Protein AF-A0A8C5RSP8-F1 (afdb_monomer_lite)

InterPro domains:
  IPR000195 Rab-GAP-TBC domain [PF23436] (1-81)
  IPR000195 Rab-GAP-TBC domain [PS50086] (1-31)
  IPR035969 Rab-GAP-TBC domain superfamily [SSF47923] (1-87)
  IPR050302 Rab GTPase-activating TBC domain-containing protein [PTHR47219] (1-88)

Organism: Laticauda laticaudata (NCBI:txid8630)

Foldseek 3Di:
DQCPCCLVVVNVPQADPVLSVLLVVVCVVPNPLLSVLLVVLLCVVCVVVCVPDDPVSNNCCSRPVSRVQRVDVVSSVVSSVSSVVCVVPPPVVVPPPDDDDDDDDDDDDDDDDDDDDDDDDDDDDD

Secondary structure (DSSP, 8-state):
--SHHHHHHTTTTTS-HHHHHHHHHHHHHH-THHHHHHHHHHHHHTHHHHHTS-HHHHHHIIIIIHHHHTTSHHHHHHHHHHHHHGGG-TTGGGGSPPPP---------------------PPPP-

Structure (mmCIF, N/CA/C/O backbone):
data_AF-A0A8C5RSP8-F1
#
_entry.id   AF-A0A8C5RSP8-F1
#
loop_
_atom_site.group_PDB
_atom_site.id
_atom_site.type_symbol
_atom_site.label_atom_id
_atom_site.label_alt_id
_atom_site.label_comp_id
_atom_site.label_asym_id
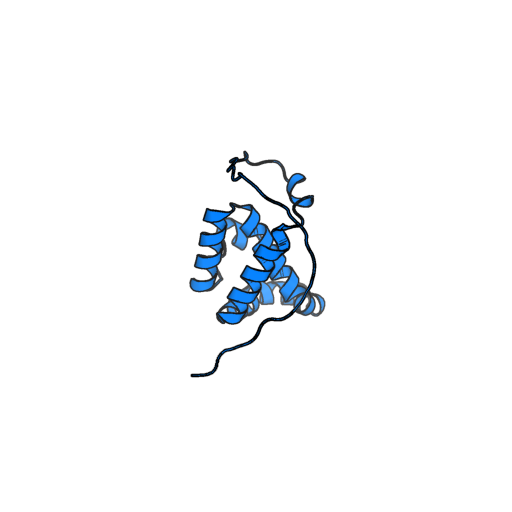_atom_site.label_entity_id
_atom_site.label_seq_id
_atom_site.pdbx_PDB_ins_code
_atom_site.Cartn_x
_atom_site.Cartn_y
_atom_site.Cartn_z
_atom_site.occupancy
_atom_site.B_iso_or_equiv
_atom_site.auth_seq_id
_atom_site.auth_comp_id
_atom_site.auth_asym_id
_atom_site.auth_atom_id
_atom_site.pdbx_PDB_model_num
ATOM 1 N N . MET A 1 1 ? -1.023 4.400 -15.644 1.00 64.94 1 MET A N 1
ATOM 2 C CA . MET A 1 1 ? -1.933 4.820 -14.552 1.00 64.94 1 MET A CA 1
ATOM 3 C C . MET A 1 1 ? -2.081 3.662 -13.567 1.00 64.94 1 MET A C 1
ATOM 5 O O . MET A 1 1 ? -2.526 2.605 -13.990 1.00 64.94 1 MET A O 1
ATOM 9 N N . TYR A 1 2 ? -1.631 3.807 -12.314 1.00 78.25 2 TYR A N 1
ATOM 10 C CA . TYR A 1 2 ? -1.543 2.702 -11.332 1.00 78.25 2 TYR A CA 1
ATOM 11 C C . TYR A 1 2 ? -2.478 2.865 -10.119 1.00 78.25 2 TYR A C 1
ATOM 13 O O . TYR A 1 2 ? -2.956 1.868 -9.586 1.00 78.25 2 TYR A O 1
ATOM 21 N N . ALA A 1 3 ? -2.771 4.103 -9.709 1.00 82.06 3 ALA A N 1
ATOM 22 C CA . ALA A 1 3 ? -3.509 4.381 -8.478 1.00 82.06 3 ALA A CA 1
ATOM 23 C C . ALA A 1 3 ? -5.037 4.266 -8.623 1.00 82.06 3 ALA A C 1
ATOM 25 O O . ALA A 1 3 ? -5.712 3.961 -7.648 1.00 82.06 3 ALA A O 1
ATOM 26 N N . SER A 1 4 ? -5.601 4.456 -9.823 1.00 87.62 4 SER A N 1
ATOM 27 C CA . SER A 1 4 ? -7.059 4.421 -10.044 1.00 87.62 4 SER A CA 1
ATOM 28 C C . SER A 1 4 ? -7.700 3.130 -9.529 1.00 87.62 4 SER A C 1
ATOM 30 O O . SER A 1 4 ? -8.727 3.166 -8.857 1.00 87.62 4 SER A O 1
ATOM 32 N N . GLN A 1 5 ? -7.053 1.986 -9.766 1.00 87.88 5 GLN A N 1
ATOM 33 C CA . GLN A 1 5 ? -7.542 0.691 -9.303 1.00 87.88 5 GLN A CA 1
ATOM 34 C C . GLN A 1 5 ? -7.561 0.588 -7.770 1.00 87.88 5 GLN A C 1
ATOM 36 O O . GLN A 1 5 ? -8.425 -0.091 -7.223 1.00 87.88 5 GLN A O 1
ATOM 41 N N . TRP A 1 6 ? -6.645 1.258 -7.068 1.00 90.38 6 TRP A N 1
ATOM 42 C CA . TRP A 1 6 ? -6.590 1.235 -5.605 1.00 90.38 6 TRP A CA 1
ATOM 43 C C . TRP A 1 6 ? -7.810 1.913 -4.993 1.00 90.38 6 TRP A C 1
ATOM 45 O O . TRP A 1 6 ? -8.446 1.330 -4.121 1.00 90.38 6 TRP A O 1
ATOM 55 N N . PHE A 1 7 ? -8.176 3.087 -5.511 1.00 88.44 7 PHE A N 1
ATOM 56 C CA . PHE A 1 7 ? -9.335 3.844 -5.039 1.00 88.44 7 PHE A CA 1
ATOM 57 C C . PHE A 1 7 ? -10.662 3.197 -5.453 1.00 88.44 7 PHE A C 1
ATOM 59 O O . PHE A 1 7 ? -11.565 3.098 -4.632 1.00 88.44 7 PHE A O 1
ATOM 66 N N . LEU A 1 8 ? -10.771 2.699 -6.692 1.00 88.69 8 LEU A N 1
ATOM 67 C CA . LEU A 1 8 ? -12.015 2.096 -7.193 1.00 88.69 8 LEU A CA 1
ATOM 68 C C . LEU A 1 8 ? -12.345 0.752 -6.541 1.00 88.69 8 LEU A C 1
ATOM 70 O O . LEU A 1 8 ? -13.512 0.404 -6.407 1.00 88.69 8 LEU A O 1
ATOM 74 N N . THR A 1 9 ? -11.323 -0.020 -6.169 1.00 90.88 9 THR A N 1
ATOM 75 C CA . THR A 1 9 ? -11.5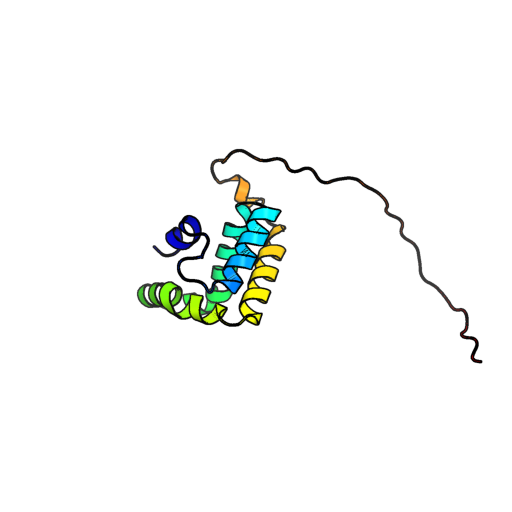11 -1.372 -5.616 1.00 90.88 9 THR A CA 1
ATOM 76 C C . THR A 1 9 ? -11.172 -1.460 -4.135 1.00 90.88 9 THR A C 1
ATOM 78 O O . THR A 1 9 ? -11.159 -2.558 -3.589 1.00 90.88 9 THR A O 1
ATOM 81 N N . LEU A 1 10 ? -10.866 -0.338 -3.475 1.00 88.25 10 LEU A N 1
ATOM 82 C CA . LEU A 1 10 ? -10.441 -0.313 -2.070 1.00 88.25 10 LEU A CA 1
ATOM 83 C C . LEU A 1 10 ? -9.300 -1.311 -1.795 1.00 88.25 10 LEU A C 1
ATOM 85 O O . LEU A 1 10 ? -9.321 -2.057 -0.823 1.00 88.25 10 LEU A O 1
ATOM 89 N N . PHE A 1 11 ? -8.325 -1.376 -2.707 1.00 89.88 11 PHE A N 1
ATOM 90 C CA . PHE A 1 11 ? -7.193 -2.319 -2.696 1.00 89.88 11 PHE A CA 1
ATOM 91 C C . PHE A 1 11 ? -7.530 -3.823 -2.848 1.00 89.88 11 PHE A C 1
ATOM 93 O O . PHE A 1 11 ? -6.609 -4.623 -3.037 1.00 89.88 11 PHE A O 1
ATOM 100 N N . THR A 1 12 ? -8.806 -4.226 -2.887 1.00 90.88 12 THR A N 1
ATOM 101 C CA . THR A 1 12 ? -9.241 -5.641 -2.969 1.00 90.88 12 THR A CA 1
ATOM 102 C C . THR A 1 12 ? -8.733 -6.388 -4.210 1.00 90.88 12 THR A C 1
ATOM 104 O O . THR A 1 12 ? -8.480 -7.587 -4.151 1.00 90.88 12 THR A O 1
ATOM 107 N N . ALA A 1 13 ? -8.543 -5.703 -5.343 1.00 88.25 13 ALA A N 1
ATOM 108 C CA . ALA A 1 13 ? -8.276 -6.368 -6.621 1.00 88.25 13 ALA A CA 1
ATOM 109 C C . ALA A 1 13 ? -6.854 -6.933 -6.780 1.00 88.25 13 ALA A C 1
ATOM 111 O O . ALA A 1 13 ? -6.600 -7.732 -7.682 1.00 88.25 13 ALA A O 1
ATOM 112 N N . LYS A 1 14 ? -5.892 -6.455 -5.983 1.00 84.94 14 LYS A N 1
ATOM 113 C CA . LYS A 1 14 ? -4.469 -6.807 -6.137 1.00 84.94 14 LYS A CA 1
ATOM 114 C C . LYS A 1 14 ? -3.829 -7.256 -4.830 1.00 84.94 14 LYS A C 1
ATOM 116 O O . LYS A 1 14 ? -2.903 -8.061 -4.883 1.00 84.94 14 LYS A O 1
ATOM 121 N N . PHE A 1 15 ? -4.289 -6.739 -3.693 1.00 89.69 15 PHE A N 1
ATOM 122 C CA . PHE A 1 15 ? -3.680 -6.991 -2.391 1.00 89.69 15 PHE A CA 1
ATOM 123 C C . PHE A 1 15 ? -4.299 -8.214 -1.697 1.00 89.69 15 PHE A C 1
ATOM 125 O O . PHE A 1 15 ? -5.446 -8.567 -1.968 1.00 89.69 15 PHE A O 1
ATOM 132 N N . PRO A 1 16 ? -3.542 -8.892 -0.816 1.00 90.56 16 PRO A N 1
ATOM 133 C CA . PRO A 1 16 ? -4.049 -10.035 -0.065 1.00 90.56 16 PRO A CA 1
ATOM 134 C C . PRO A 1 16 ? -5.187 -9.627 0.877 1.00 90.56 16 PRO A C 1
ATOM 136 O O . PRO A 1 16 ? -5.106 -8.599 1.548 1.00 90.56 16 PRO A O 1
ATOM 139 N N . LEU A 1 17 ? -6.214 -10.479 0.967 1.00 89.56 17 LEU A N 1
ATOM 140 C CA . LEU A 1 17 ? -7.453 -10.210 1.709 1.00 89.56 17 LEU A CA 1
ATOM 141 C C . LEU A 1 17 ? -7.216 -9.781 3.158 1.00 89.56 17 LEU A C 1
ATOM 143 O O . LEU A 1 17 ? -7.846 -8.840 3.617 1.00 89.56 17 LEU A O 1
ATOM 147 N N . TYR A 1 18 ? -6.260 -10.408 3.848 1.00 88.69 18 TYR A N 1
ATOM 148 C CA . TYR A 1 18 ? -5.895 -10.042 5.218 1.00 88.69 18 TYR A CA 1
ATOM 149 C C . TYR A 1 18 ? -5.540 -8.552 5.357 1.00 88.69 18 TYR A C 1
ATOM 151 O O . TYR A 1 18 ? -6.060 -7.872 6.234 1.00 88.69 18 TYR A O 1
ATOM 159 N N . MET A 1 19 ? -4.692 -8.022 4.469 1.00 90.12 19 MET A N 1
ATOM 160 C CA . MET A 1 19 ? -4.335 -6.599 4.476 1.00 90.12 19 MET A CA 1
ATOM 161 C C . MET A 1 19 ? -5.548 -5.728 4.153 1.00 90.12 19 MET A C 1
ATOM 163 O O . MET A 1 19 ? -5.720 -4.663 4.735 1.00 90.12 19 MET A O 1
ATOM 167 N N . VAL A 1 20 ? -6.374 -6.177 3.211 1.00 93.00 20 VAL A N 1
ATOM 168 C CA . VAL A 1 20 ? -7.556 -5.440 2.774 1.00 93.00 20 VAL A CA 1
ATOM 169 C C . VAL A 1 20 ? -8.577 -5.330 3.903 1.00 93.00 20 VAL A C 1
ATOM 171 O O . VAL A 1 20 ? -9.109 -4.247 4.097 1.00 93.00 20 VAL A O 1
ATOM 174 N N . PHE A 1 21 ? -8.793 -6.380 4.699 1.00 91.44 21 PHE A N 1
ATOM 175 C CA . PHE A 1 21 ? -9.685 -6.312 5.859 1.00 91.44 21 PHE A CA 1
ATOM 176 C C . PHE A 1 21 ? -9.256 -5.234 6.854 1.00 91.44 21 PHE A C 1
ATOM 178 O O . PHE A 1 21 ? -10.082 -4.399 7.198 1.00 91.44 21 PHE A O 1
ATOM 185 N N . HIS A 1 22 ? -7.962 -5.129 7.175 1.00 90.62 22 HIS A N 1
ATOM 186 C CA . HIS A 1 22 ? -7.459 -4.031 8.018 1.00 90.62 22 HIS A CA 1
ATOM 187 C C . HIS A 1 22 ? -7.733 -2.645 7.424 1.00 90.62 22 HIS A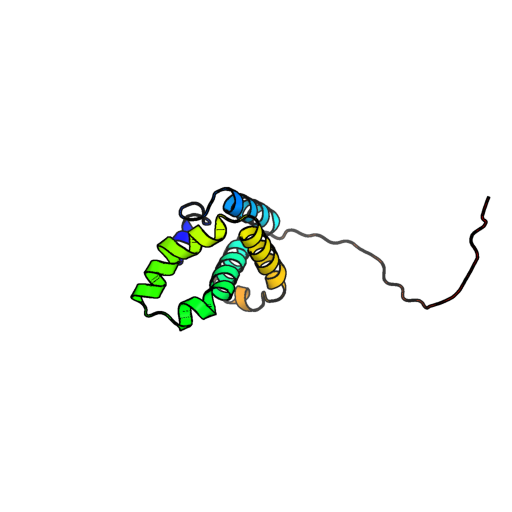 C 1
ATOM 189 O O . HIS A 1 22 ? -8.081 -1.713 8.147 1.00 90.62 22 HIS A O 1
ATOM 195 N N . ILE A 1 23 ? -7.600 -2.495 6.102 1.00 91.50 23 ILE A N 1
ATOM 196 C CA . ILE A 1 23 ? -7.910 -1.231 5.417 1.00 91.50 23 ILE A CA 1
ATOM 197 C C . ILE A 1 23 ? -9.403 -0.917 5.523 1.00 91.50 23 ILE A C 1
ATOM 199 O O . ILE A 1 23 ? -9.756 0.236 5.758 1.00 91.50 23 ILE A O 1
ATOM 203 N N . ILE A 1 24 ? -10.273 -1.916 5.352 1.00 92.31 24 ILE A N 1
ATOM 204 C CA . ILE A 1 24 ? -11.725 -1.744 5.458 1.00 92.31 24 ILE A CA 1
ATOM 205 C C . ILE A 1 24 ? -12.137 -1.435 6.902 1.00 92.31 24 ILE A C 1
ATOM 207 O O . ILE A 1 24 ? -12.941 -0.531 7.107 1.00 92.31 24 ILE A O 1
ATOM 211 N N . ASP A 1 25 ? -11.552 -2.090 7.901 1.00 90.88 25 ASP A N 1
ATOM 212 C CA . ASP A 1 25 ? -11.827 -1.807 9.314 1.00 90.88 25 ASP A CA 1
ATOM 213 C C . ASP A 1 25 ? -11.468 -0.356 9.670 1.00 90.88 25 ASP A C 1
ATOM 215 O O . ASP A 1 25 ? -12.261 0.363 10.284 1.00 90.88 25 ASP A O 1
ATOM 219 N N . LEU A 1 26 ? -10.307 0.123 9.207 1.00 88.12 26 LEU A N 1
ATOM 220 C CA . LEU A 1 26 ? -9.893 1.518 9.379 1.00 88.12 26 LEU A CA 1
ATOM 221 C C . LEU A 1 26 ? -10.770 2.486 8.572 1.00 88.12 26 LEU A C 1
ATOM 223 O O . LEU A 1 26 ? -11.122 3.552 9.074 1.00 88.12 26 LEU A O 1
ATOM 227 N N . LEU A 1 27 ? -11.159 2.119 7.349 1.00 90.00 27 LEU A N 1
ATOM 228 C CA . LEU A 1 27 ? -12.084 2.890 6.513 1.00 90.00 27 LEU A CA 1
ATOM 229 C C . LEU A 1 27 ? -13.444 3.067 7.200 1.00 90.00 27 LEU A C 1
ATOM 231 O O . LEU A 1 27 ? -14.011 4.155 7.139 1.00 90.00 27 LEU A O 1
ATOM 235 N N . LEU A 1 28 ? -13.963 2.029 7.857 1.00 89.31 28 LEU A N 1
ATOM 236 C CA . LEU A 1 28 ? -15.221 2.089 8.604 1.00 89.31 28 LEU A CA 1
ATOM 237 C C . LEU A 1 28 ? -15.088 2.923 9.888 1.00 89.31 28 LEU A C 1
ATOM 239 O O . LEU A 1 28 ? -16.038 3.607 10.263 1.00 89.31 28 LEU A O 1
ATOM 243 N N . CYS A 1 29 ? -13.920 2.907 10.536 1.00 87.31 29 CYS A N 1
ATOM 244 C CA . CYS A 1 29 ? -13.660 3.696 11.743 1.00 87.31 29 CYS A CA 1
ATOM 245 C C . CYS A 1 29 ? -13.421 5.192 11.466 1.00 87.31 29 CYS A C 1
ATOM 247 O O . CYS A 1 29 ? -13.928 6.043 12.196 1.00 87.31 29 CYS A O 1
ATOM 249 N N . GLU A 1 30 ? -12.615 5.528 10.456 1.00 86.19 30 GLU A N 1
ATOM 250 C CA . GLU A 1 30 ? -12.136 6.900 10.206 1.00 86.19 30 GLU A CA 1
ATOM 251 C C . GLU A 1 30 ? -12.699 7.543 8.932 1.00 86.19 30 GLU A C 1
ATOM 253 O O . GLU A 1 30 ? -12.705 8.771 8.811 1.00 86.19 30 GLU A O 1
ATOM 258 N N . GLY A 1 31 ? -13.166 6.739 7.977 1.00 87.31 31 GLY A N 1
ATOM 259 C CA . GLY A 1 31 ? -13.666 7.195 6.684 1.00 87.31 31 GLY A CA 1
ATOM 260 C C . GLY A 1 31 ? -12.632 7.164 5.553 1.00 87.31 31 GLY A C 1
ATOM 261 O O . GLY A 1 31 ? -11.535 6.612 5.656 1.00 87.31 31 GLY A O 1
ATOM 262 N N . ILE A 1 32 ? -13.010 7.765 4.419 1.00 87.00 32 ILE A N 1
ATOM 263 C CA . ILE A 1 32 ? -12.305 7.669 3.124 1.00 87.00 32 ILE A CA 1
ATOM 264 C C . ILE A 1 32 ? -10.856 8.195 3.153 1.00 87.00 32 ILE A C 1
ATOM 266 O O . ILE A 1 32 ? -10.040 7.822 2.308 1.00 87.00 32 ILE A O 1
ATOM 270 N N . SER A 1 33 ? -10.510 9.035 4.134 1.00 86.50 33 SER A N 1
ATOM 271 C CA . SER A 1 33 ? -9.160 9.581 4.339 1.00 86.50 33 SER A CA 1
ATOM 272 C C . SER A 1 33 ? -8.104 8.486 4.518 1.00 86.50 33 SER A C 1
ATOM 274 O O . SER A 1 33 ? -6.965 8.650 4.075 1.00 86.50 33 SER A O 1
ATOM 276 N N . VAL A 1 34 ? -8.485 7.335 5.077 1.00 89.75 34 VAL A N 1
ATOM 277 C CA . VAL A 1 34 ? -7.593 6.183 5.265 1.00 89.75 34 VAL A CA 1
ATOM 278 C C . VAL A 1 34 ? -7.068 5.653 3.939 1.00 89.75 34 VAL A C 1
ATOM 280 O O . VAL A 1 34 ? -5.897 5.296 3.850 1.00 89.75 34 VAL A O 1
ATOM 283 N N . ILE A 1 35 ? -7.882 5.651 2.882 1.00 90.81 35 ILE A N 1
ATOM 284 C CA . ILE A 1 35 ? -7.465 5.149 1.563 1.00 90.81 35 ILE A CA 1
ATOM 285 C C . ILE A 1 35 ? -6.295 5.981 1.034 1.00 90.81 35 ILE A C 1
ATOM 287 O O . ILE A 1 35 ? -5.328 5.428 0.509 1.00 90.81 35 ILE A O 1
ATOM 291 N N . PHE A 1 36 ? -6.349 7.301 1.229 1.00 90.19 36 PHE A N 1
ATOM 292 C CA . PHE A 1 36 ? -5.253 8.200 0.877 1.00 90.19 36 PHE A CA 1
ATOM 293 C C . PHE A 1 36 ? -4.020 7.948 1.743 1.00 90.19 36 PHE A C 1
ATOM 295 O O . PHE A 1 36 ? -2.921 7.846 1.202 1.00 90.19 36 PHE A O 1
ATOM 302 N N . ASN A 1 37 ? -4.183 7.780 3.057 1.00 90.88 37 ASN A N 1
ATOM 303 C CA . ASN A 1 37 ? -3.065 7.495 3.962 1.00 90.88 37 ASN A CA 1
ATOM 304 C C . ASN A 1 37 ? -2.369 6.171 3.618 1.00 90.88 37 ASN A C 1
ATOM 306 O O . ASN A 1 37 ? -1.142 6.112 3.581 1.00 90.88 37 ASN A O 1
ATOM 310 N N . VAL A 1 38 ? -3.136 5.127 3.299 1.00 92.12 38 VAL A N 1
ATOM 311 C CA . VAL A 1 38 ? -2.610 3.826 2.869 1.00 92.12 38 VAL A CA 1
ATOM 312 C C . VAL A 1 38 ? -1.913 3.949 1.515 1.00 92.12 38 VAL A C 1
ATOM 314 O O . VAL A 1 38 ? -0.797 3.455 1.364 1.00 92.12 38 VAL A O 1
ATOM 317 N N . ALA A 1 39 ? -2.512 4.648 0.546 1.00 91.56 39 ALA A N 1
ATOM 318 C CA . ALA A 1 39 ? -1.881 4.899 -0.750 1.00 91.56 39 ALA A CA 1
ATOM 319 C C . ALA A 1 39 ? -0.551 5.654 -0.592 1.00 91.56 39 ALA A C 1
ATOM 321 O O . ALA A 1 39 ? 0.461 5.254 -1.165 1.00 91.56 39 ALA A O 1
ATOM 322 N N . LEU A 1 40 ? -0.520 6.708 0.222 1.00 90.56 40 LEU A N 1
ATOM 323 C CA . LEU A 1 40 ? 0.698 7.467 0.492 1.00 90.56 40 LEU A CA 1
ATOM 324 C C . LEU A 1 40 ? 1.731 6.641 1.265 1.00 90.56 40 LEU A C 1
ATOM 326 O O . LEU A 1 40 ? 2.917 6.726 0.957 1.00 90.56 40 LEU A O 1
ATOM 330 N N . GLY A 1 41 ? 1.307 5.815 2.222 1.00 92.19 41 GLY A N 1
ATOM 331 C CA . GLY A 1 41 ? 2.179 4.883 2.935 1.00 92.19 41 GLY A CA 1
ATOM 332 C C . GLY A 1 41 ? 2.826 3.865 1.990 1.00 92.19 41 GLY A C 1
ATOM 333 O O . GLY A 1 41 ? 4.034 3.626 2.066 1.00 92.19 41 GLY A O 1
ATOM 334 N N . LEU A 1 42 ? 2.059 3.333 1.034 1.00 91.44 42 LEU A N 1
ATOM 335 C CA . LEU A 1 42 ? 2.574 2.467 -0.028 1.00 91.44 42 LEU A CA 1
ATOM 336 C C . LEU A 1 42 ? 3.633 3.198 -0.858 1.00 91.44 42 LEU A C 1
ATOM 338 O O . LEU A 1 42 ? 4.750 2.707 -0.983 1.00 91.44 42 LEU A O 1
ATOM 342 N N . LEU A 1 43 ? 3.335 4.405 -1.351 1.00 90.56 43 LEU A N 1
ATOM 343 C CA . LEU A 1 43 ? 4.307 5.188 -2.124 1.00 90.56 43 LEU A CA 1
ATOM 344 C C . LEU A 1 43 ? 5.556 5.535 -1.306 1.00 90.56 43 LEU A C 1
ATOM 346 O O . LEU A 1 43 ? 6.663 5.509 -1.838 1.00 90.56 43 LEU A O 1
ATOM 350 N N . LYS A 1 44 ? 5.399 5.849 -0.018 1.00 90.69 44 LYS A N 1
ATOM 351 C CA . LYS A 1 44 ? 6.509 6.208 0.868 1.00 90.69 44 LYS A CA 1
ATOM 352 C C . LYS A 1 44 ? 7.441 5.024 1.107 1.00 90.69 44 LYS A C 1
ATOM 354 O O . LYS A 1 44 ? 8.653 5.200 1.064 1.00 90.69 44 LYS A O 1
ATOM 359 N N . THR A 1 45 ? 6.886 3.832 1.318 1.00 89.56 45 THR A N 1
ATOM 360 C CA . THR A 1 45 ? 7.671 2.607 1.548 1.00 89.56 45 THR A CA 1
ATOM 361 C C . THR A 1 45 ? 8.374 2.096 0.297 1.00 89.56 45 THR A C 1
ATOM 363 O O . THR A 1 45 ? 9.398 1.432 0.418 1.00 89.56 45 THR A O 1
ATOM 366 N N . THR A 1 46 ? 7.864 2.411 -0.894 1.00 89.94 46 THR A N 1
ATOM 367 C CA . THR A 1 46 ? 8.463 1.959 -2.158 1.00 89.94 46 THR A CA 1
ATOM 368 C C . THR A 1 46 ? 9.149 3.068 -2.938 1.00 89.94 46 THR A C 1
ATOM 370 O O . THR A 1 46 ? 9.536 2.861 -4.084 1.00 89.94 46 THR A O 1
ATOM 373 N N . ARG A 1 47 ? 9.299 4.254 -2.340 1.00 89.81 47 ARG A N 1
ATOM 374 C CA . ARG A 1 47 ? 9.925 5.416 -2.975 1.00 89.81 47 ARG A CA 1
ATOM 375 C C . ARG A 1 47 ? 11.330 5.097 -3.475 1.00 89.81 47 ARG A C 1
ATOM 377 O O . ARG A 1 47 ? 11.650 5.449 -4.600 1.00 89.81 47 ARG A O 1
ATOM 384 N N . GLU A 1 48 ? 12.152 4.459 -2.651 1.00 89.12 48 GLU A N 1
ATOM 385 C CA . GLU A 1 48 ? 13.547 4.156 -2.996 1.00 89.12 48 GLU A CA 1
ATOM 386 C C . GLU A 1 48 ? 13.630 3.171 -4.168 1.00 89.12 48 GLU A C 1
ATOM 388 O O . GLU A 1 48 ? 14.337 3.434 -5.136 1.00 89.12 48 GLU A O 1
ATOM 393 N N . ASP A 1 49 ? 12.814 2.112 -4.141 1.00 86.94 49 ASP A N 1
ATOM 394 C CA . ASP A 1 49 ? 12.711 1.129 -5.230 1.00 86.94 49 ASP A CA 1
ATOM 395 C C . ASP A 1 49 ? 12.257 1.786 -6.551 1.00 86.94 49 ASP A C 1
ATOM 397 O O . ASP A 1 49 ? 12.738 1.448 -7.636 1.00 86.94 49 ASP A O 1
ATOM 401 N N . LEU A 1 50 ? 11.333 2.750 -6.462 1.00 87.38 50 LEU A N 1
ATOM 402 C CA . LEU A 1 50 ? 10.803 3.487 -7.612 1.00 87.38 50 LEU A CA 1
ATOM 403 C C . LEU A 1 50 ? 11.804 4.490 -8.194 1.00 87.38 50 LEU A C 1
ATOM 405 O O . LEU A 1 50 ? 11.806 4.698 -9.400 1.00 87.38 50 LEU A O 1
ATOM 409 N N . LEU A 1 51 ? 12.647 5.114 -7.367 1.00 89.00 51 LEU A N 1
ATOM 410 C CA . LEU A 1 51 ? 13.654 6.074 -7.837 1.00 89.00 51 LEU A CA 1
ATOM 411 C C . LEU A 1 51 ? 14.772 5.409 -8.649 1.00 89.00 51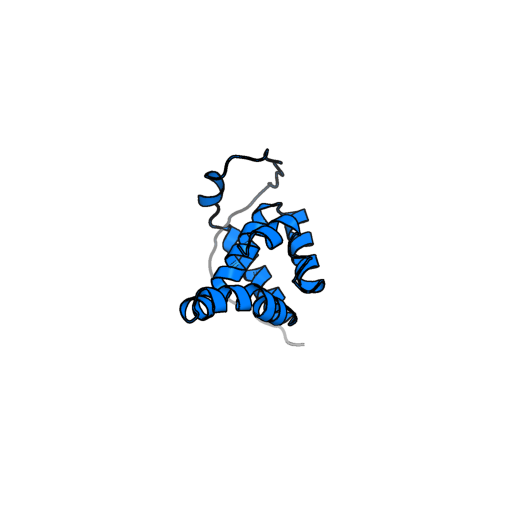 LEU A C 1
ATOM 413 O O . LEU A 1 51 ? 15.416 6.075 -9.454 1.00 89.00 51 LEU A O 1
ATOM 417 N N . LEU A 1 52 ? 14.992 4.111 -8.440 1.00 89.00 52 LEU A N 1
ATOM 418 C CA . LEU A 1 52 ? 15.993 3.317 -9.151 1.00 89.00 52 LEU A CA 1
ATOM 419 C C . LEU A 1 52 ? 15.451 2.653 -10.425 1.00 89.00 52 LEU A C 1
ATOM 421 O O . LEU A 1 52 ? 16.209 1.984 -11.123 1.00 89.00 52 LEU A O 1
ATOM 425 N N . THR A 1 53 ? 14.153 2.780 -10.719 1.00 88.56 53 THR A N 1
ATOM 426 C CA . THR A 1 53 ? 13.513 2.104 -11.855 1.00 88.56 53 THR A CA 1
ATOM 427 C C . THR A 1 53 ? 12.965 3.076 -12.891 1.00 88.56 53 THR A C 1
ATOM 429 O O . THR A 1 53 ? 12.410 4.124 -12.569 1.00 88.56 53 THR A O 1
ATOM 432 N N . ASP A 1 54 ? 13.055 2.679 -14.161 1.00 90.88 54 ASP A N 1
ATOM 433 C CA . ASP A 1 54 ? 12.410 3.389 -15.265 1.00 90.88 54 ASP A CA 1
ATOM 434 C C . ASP A 1 54 ? 10.879 3.269 -15.193 1.00 90.88 54 ASP A C 1
ATOM 436 O O . ASP A 1 54 ? 10.322 2.425 -14.484 1.00 90.88 54 ASP A O 1
ATOM 440 N N . PHE A 1 55 ? 10.171 4.066 -15.996 1.00 87.00 55 PHE A N 1
ATOM 441 C CA . PHE A 1 55 ? 8.704 4.103 -16.018 1.00 87.00 55 PHE A CA 1
ATOM 442 C C . PHE A 1 55 ? 8.048 2.720 -16.201 1.00 87.00 55 PHE A C 1
ATOM 444 O O . PHE A 1 55 ? 7.091 2.381 -15.499 1.00 87.00 55 PHE A O 1
ATOM 451 N N . GLU A 1 56 ? 8.566 1.894 -17.114 1.00 88.88 56 GLU A N 1
ATOM 452 C CA . GLU A 1 56 ? 8.059 0.534 -17.331 1.00 88.88 56 GLU A CA 1
ATOM 453 C C . GLU A 1 56 ? 8.307 -0.370 -16.110 1.00 88.88 56 GLU A C 1
ATOM 455 O O . GLU A 1 56 ? 7.417 -1.118 -15.682 1.00 88.88 56 GLU A O 1
ATOM 460 N N . GLY A 1 57 ? 9.484 -0.240 -15.489 1.00 89.88 57 GLY A N 1
ATOM 461 C CA . GLY A 1 57 ? 9.853 -0.938 -14.259 1.00 89.88 57 GLY A CA 1
ATOM 462 C C . GLY A 1 57 ? 8.934 -0.572 -13.095 1.00 89.88 57 GLY A C 1
ATOM 463 O O . GLY A 1 57 ? 8.410 -1.465 -12.422 1.00 89.88 57 GLY A O 1
ATOM 464 N N . ALA A 1 58 ? 8.638 0.716 -12.925 1.00 89.69 58 ALA A N 1
ATOM 465 C CA . ALA A 1 58 ? 7.706 1.210 -11.919 1.00 89.69 58 ALA A CA 1
ATOM 466 C C . ALA A 1 58 ? 6.296 0.619 -12.106 1.00 89.69 58 ALA A C 1
ATOM 468 O O . ALA A 1 58 ? 5.685 0.120 -11.155 1.00 89.69 58 ALA A O 1
ATOM 469 N N . LEU A 1 59 ? 5.776 0.586 -13.340 1.00 89.06 59 LEU A N 1
ATOM 470 C CA . LEU A 1 59 ? 4.469 -0.022 -13.626 1.00 89.06 59 LEU A CA 1
ATOM 471 C C . LEU A 1 59 ? 4.446 -1.526 -13.321 1.00 89.06 59 LEU A C 1
ATOM 473 O O . LEU A 1 59 ? 3.465 -2.030 -12.760 1.00 89.06 59 LEU A O 1
ATOM 477 N N . LYS A 1 60 ? 5.518 -2.249 -13.660 1.00 89.56 60 LYS A N 1
ATOM 478 C CA . LYS A 1 60 ? 5.661 -3.675 -13.337 1.00 89.56 60 LYS A CA 1
ATOM 479 C C . LYS A 1 60 ? 5.739 -3.897 -11.825 1.00 89.56 60 LYS A C 1
ATOM 481 O O . LYS A 1 60 ? 5.099 -4.818 -11.307 1.00 89.56 60 LYS A O 1
ATOM 486 N N . PHE A 1 61 ? 6.446 -3.025 -11.111 1.00 90.62 61 PHE A N 1
ATOM 487 C CA . PHE A 1 61 ? 6.578 -3.064 -9.660 1.00 90.62 61 PHE A CA 1
ATOM 488 C C . PHE A 1 61 ? 5.216 -2.940 -8.965 1.00 90.62 61 PHE A C 1
ATOM 490 O O . PHE A 1 61 ? 4.856 -3.822 -8.182 1.00 90.62 61 PHE A O 1
ATOM 497 N N . PHE A 1 62 ? 4.403 -1.938 -9.320 1.00 89.81 62 PHE A N 1
ATOM 498 C CA . PHE A 1 62 ? 3.064 -1.751 -8.741 1.00 89.81 62 PHE A CA 1
ATOM 499 C C . PHE A 1 62 ? 2.119 -2.931 -8.990 1.00 89.81 62 PHE A C 1
ATOM 501 O O . PHE A 1 62 ? 1.239 -3.212 -8.175 1.00 89.81 62 PHE A O 1
ATOM 508 N N . ARG A 1 63 ? 2.272 -3.621 -10.125 1.00 87.44 63 ARG A N 1
ATOM 509 C CA . ARG A 1 63 ? 1.391 -4.733 -10.509 1.00 87.44 63 ARG A CA 1
ATOM 510 C C . ARG A 1 63 ? 1.786 -6.062 -9.876 1.00 87.44 63 ARG A C 1
ATOM 512 O O . ARG A 1 63 ? 0.894 -6.861 -9.608 1.00 87.44 63 ARG A O 1
ATOM 519 N N . VAL A 1 64 ? 3.082 -6.307 -9.684 1.00 89.12 64 VAL A N 1
ATOM 520 C CA . VAL A 1 64 ? 3.605 -7.637 -9.326 1.00 89.12 64 VAL A CA 1
ATOM 521 C C . VAL A 1 64 ? 4.316 -7.632 -7.978 1.00 89.12 64 VAL A C 1
ATOM 523 O O . VAL A 1 64 ? 3.983 -8.433 -7.106 1.00 89.12 64 VAL A O 1
ATOM 526 N N . GLN A 1 65 ? 5.286 -6.737 -7.797 1.00 90.19 65 GLN A N 1
ATOM 527 C CA . GLN A 1 65 ? 6.155 -6.751 -6.619 1.00 90.19 65 GLN A CA 1
ATOM 528 C C . GLN A 1 65 ? 5.457 -6.167 -5.396 1.00 90.19 65 GLN A C 1
ATOM 530 O O . GLN A 1 65 ? 5.512 -6.762 -4.317 1.00 90.19 65 GLN A O 1
ATOM 535 N N . LEU A 1 66 ? 4.739 -5.055 -5.576 1.00 90.44 66 LEU A N 1
ATOM 536 C CA . LEU A 1 66 ? 4.058 -4.373 -4.485 1.00 90.44 66 LEU A CA 1
ATOM 537 C C . LEU A 1 66 ? 3.057 -5.303 -3.777 1.00 90.44 66 LEU A C 1
ATOM 539 O O . LEU A 1 66 ? 3.227 -5.527 -2.579 1.00 90.44 66 LEU A O 1
ATOM 543 N N . PRO A 1 67 ? 2.091 -5.955 -4.458 1.00 89.38 67 PRO A N 1
ATOM 544 C CA . PRO A 1 67 ? 1.138 -6.804 -3.750 1.00 89.38 67 PRO A CA 1
ATOM 545 C C . PRO A 1 67 ? 1.778 -8.076 -3.181 1.00 89.38 67 PRO A C 1
ATOM 547 O O . PRO A 1 67 ? 1.321 -8.608 -2.169 1.00 89.38 67 PRO A O 1
ATOM 550 N N . LYS A 1 68 ? 2.875 -8.555 -3.788 1.00 90.38 68 LYS A N 1
ATOM 551 C CA . LYS A 1 68 ? 3.642 -9.695 -3.272 1.00 90.38 68 LYS A CA 1
ATOM 552 C C . LYS A 1 68 ? 4.308 -9.373 -1.931 1.00 90.38 68 LYS A C 1
ATOM 554 O O . LYS A 1 68 ? 4.293 -10.233 -1.053 1.00 90.38 68 LYS A O 1
ATOM 559 N N . ARG A 1 69 ? 4.828 -8.154 -1.745 1.00 89.88 69 ARG A N 1
ATOM 560 C CA . ARG A 1 69 ? 5.479 -7.705 -0.498 1.00 89.88 69 ARG A CA 1
ATOM 561 C C . ARG A 1 69 ? 4.527 -7.710 0.700 1.00 89.88 69 ARG A C 1
ATOM 563 O O . ARG A 1 69 ? 4.942 -8.049 1.806 1.00 89.88 69 ARG A O 1
ATOM 570 N N . TYR A 1 70 ? 3.250 -7.414 0.470 1.00 91.06 70 TYR A N 1
ATOM 571 C CA . TYR A 1 70 ? 2.226 -7.361 1.519 1.00 91.06 70 TYR A CA 1
ATOM 572 C C . TYR A 1 70 ? 1.531 -8.691 1.815 1.00 91.06 70 TYR A C 1
ATOM 574 O O . TYR A 1 70 ? 0.625 -8.729 2.642 1.00 91.06 70 TYR A O 1
ATOM 582 N N . ARG A 1 71 ? 1.964 -9.802 1.199 1.00 89.06 71 ARG A N 1
ATOM 583 C CA . ARG A 1 71 ? 1.557 -11.139 1.666 1.00 89.06 71 ARG A CA 1
ATOM 584 C C . ARG A 1 71 ? 2.091 -11.458 3.061 1.00 89.06 71 ARG A C 1
ATOM 586 O O . ARG A 1 71 ? 1.483 -12.261 3.754 1.00 89.06 71 ARG A O 1
ATOM 593 N N . SER A 1 72 ? 3.208 -10.844 3.459 1.00 90.25 72 SER A N 1
ATOM 594 C CA . SER A 1 72 ? 3.706 -10.946 4.829 1.00 90.25 72 SER A CA 1
ATOM 595 C C . SER A 1 72 ? 2.869 -10.070 5.757 1.00 90.25 72 SER A C 1
ATOM 597 O O . SER A 1 72 ? 2.751 -8.859 5.547 1.00 90.25 72 SER A O 1
ATOM 599 N N . GLU A 1 73 ? 2.330 -10.687 6.804 1.00 87.38 73 GLU A N 1
ATOM 600 C CA . GLU A 1 73 ? 1.533 -10.024 7.832 1.00 87.38 73 GLU A CA 1
ATOM 601 C C . GLU A 1 73 ? 2.301 -8.887 8.522 1.00 87.38 73 GLU A C 1
ATOM 603 O O . GLU A 1 73 ? 1.730 -7.837 8.811 1.00 87.38 73 GLU A O 1
ATOM 608 N N . GLU A 1 74 ? 3.609 -9.049 8.721 1.00 88.81 74 GLU A N 1
ATOM 609 C CA . GLU A 1 74 ? 4.463 -8.026 9.328 1.00 88.81 74 GLU A CA 1
ATOM 610 C C . GLU A 1 74 ? 4.520 -6.751 8.474 1.00 88.81 74 GLU A C 1
ATOM 612 O O . GLU A 1 74 ? 4.394 -5.639 8.989 1.00 88.81 74 GLU A O 1
ATOM 617 N N . ASN A 1 75 ? 4.649 -6.899 7.153 1.00 89.88 75 ASN A N 1
ATOM 618 C CA . ASN A 1 75 ? 4.682 -5.761 6.234 1.00 89.88 75 ASN A CA 1
ATOM 619 C C . ASN A 1 75 ? 3.328 -5.050 6.177 1.00 89.88 75 ASN A C 1
ATOM 621 O O . ASN A 1 75 ? 3.285 -3.820 6.120 1.00 89.88 75 ASN A O 1
ATOM 625 N N . ALA A 1 76 ? 2.230 -5.811 6.210 1.00 89.50 76 ALA A N 1
ATOM 626 C CA . ALA A 1 76 ? 0.887 -5.247 6.277 1.00 89.50 76 ALA A CA 1
ATOM 627 C C . ALA A 1 76 ? 0.692 -4.446 7.574 1.00 89.50 76 ALA A C 1
ATOM 629 O O . ALA A 1 76 ? 0.264 -3.296 7.506 1.00 89.50 76 ALA A O 1
ATOM 630 N N . LYS A 1 77 ? 1.090 -4.993 8.731 1.00 88.88 77 LYS A N 1
ATOM 631 C CA . LYS A 1 77 ? 1.013 -4.297 10.029 1.00 88.88 77 LYS A CA 1
ATOM 632 C C . LYS A 1 77 ? 1.818 -2.997 10.040 1.00 88.88 77 LYS A C 1
ATOM 634 O O . LYS A 1 77 ? 1.263 -1.955 10.378 1.00 88.88 77 LYS A O 1
ATOM 639 N N . LYS A 1 78 ? 3.076 -3.030 9.585 1.00 90.94 78 LYS A N 1
ATOM 640 C CA . LYS A 1 78 ? 3.932 -1.831 9.480 1.00 90.94 78 LYS A CA 1
ATOM 641 C C . LYS A 1 78 ? 3.310 -0.749 8.596 1.00 90.94 78 LYS A C 1
ATOM 643 O O . LYS A 1 78 ? 3.394 0.434 8.910 1.00 90.94 78 LYS A O 1
ATOM 648 N N . LEU A 1 79 ? 2.675 -1.139 7.489 1.00 91.31 79 LEU A N 1
ATOM 649 C CA . LEU A 1 79 ? 1.981 -0.188 6.623 1.00 91.31 79 LEU A CA 1
ATOM 650 C C . LEU A 1 79 ? 0.741 0.408 7.292 1.00 91.31 79 LEU A C 1
ATOM 652 O O . LEU A 1 79 ? 0.524 1.609 7.153 1.00 91.31 79 LEU A O 1
ATOM 656 N N . MET A 1 80 ? -0.056 -0.392 8.005 1.00 90.50 80 MET A N 1
ATOM 657 C CA . MET A 1 80 ? -1.222 0.122 8.732 1.00 90.50 80 MET A CA 1
ATOM 658 C C . MET A 1 80 ? -0.796 1.105 9.830 1.00 90.50 80 MET A C 1
ATOM 660 O O . MET A 1 80 ? -1.366 2.186 9.942 1.00 90.50 80 MET A O 1
ATOM 664 N N . GLU A 1 81 ? 0.264 0.792 10.575 1.00 89.44 81 GLU A N 1
ATOM 665 C CA . GLU A 1 81 ? 0.839 1.687 11.586 1.00 89.44 81 GLU A CA 1
ATOM 666 C C . GLU A 1 81 ? 1.342 3.004 10.974 1.00 89.44 81 GLU A C 1
ATOM 668 O O . GLU A 1 81 ? 1.071 4.092 11.496 1.00 89.44 81 GLU A O 1
ATOM 673 N N . LEU A 1 82 ? 2.017 2.925 9.822 1.00 90.00 82 LEU A N 1
ATOM 674 C CA . LEU A 1 82 ? 2.445 4.101 9.073 1.00 90.00 82 LEU A CA 1
ATOM 675 C C . LEU A 1 82 ? 1.240 4.936 8.619 1.00 90.00 82 LEU A C 1
ATOM 677 O O . LEU A 1 82 ? 1.240 6.150 8.810 1.00 90.00 82 LEU A O 1
ATOM 681 N N . ALA A 1 83 ? 0.209 4.300 8.058 1.00 89.25 83 ALA A N 1
ATOM 682 C CA . ALA A 1 83 ? -0.997 4.978 7.589 1.00 89.25 83 ALA A CA 1
ATOM 683 C C . ALA A 1 83 ? -1.739 5.687 8.738 1.00 89.25 83 ALA A C 1
ATOM 685 O O . ALA A 1 83 ? -2.153 6.836 8.577 1.00 89.25 83 ALA A O 1
ATOM 686 N N . CYS A 1 84 ? -1.827 5.062 9.915 1.00 84.44 84 CYS A N 1
ATOM 687 C CA . CYS A 1 84 ? -2.391 5.676 11.121 1.00 84.44 84 CYS A CA 1
ATOM 688 C C . CYS A 1 84 ? -1.535 6.841 11.644 1.00 84.44 84 CYS A C 1
ATOM 690 O O . CYS A 1 84 ? -2.067 7.840 12.124 1.00 84.44 84 CYS A O 1
ATOM 692 N N . SER A 1 85 ? -0.209 6.760 11.518 1.00 84.50 85 SER A N 1
ATOM 693 C CA . SER A 1 85 ? 0.713 7.822 11.953 1.00 84.50 85 SER A CA 1
ATOM 694 C C . SER A 1 85 ? 0.680 9.057 11.042 1.00 84.50 85 SER A C 1
ATOM 696 O O . SER A 1 85 ? 1.014 10.162 11.466 1.00 84.50 85 SER A O 1
ATOM 698 N N . MET A 1 86 ? 0.240 8.903 9.790 1.00 78.50 86 MET A N 1
ATOM 699 C CA . MET A 1 86 ? 0.096 10.006 8.827 1.00 78.50 86 MET A CA 1
ATOM 700 C C . MET A 1 86 ? -1.123 10.906 9.104 1.00 78.50 86 MET A C 1
ATOM 702 O 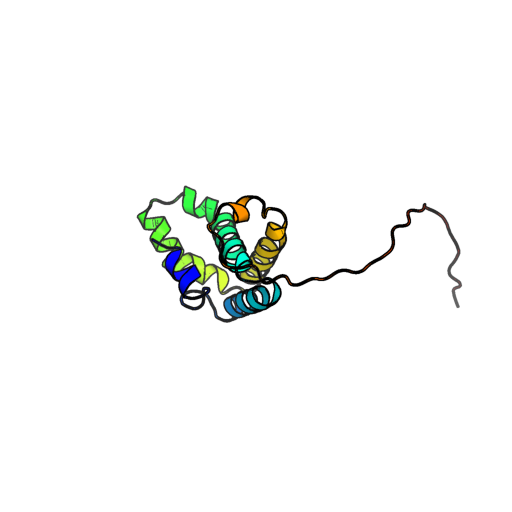O . MET A 1 86 ? -1.270 11.964 8.490 1.00 78.50 86 MET A O 1
ATOM 706 N N . LYS A 1 87 ? -1.939 10.546 10.101 1.00 62.34 87 LYS A N 1
ATOM 707 C CA . LYS A 1 87 ? -3.155 11.245 10.541 1.00 62.34 87 LYS A CA 1
ATOM 708 C C . LYS A 1 87 ? -2.917 12.660 11.104 1.00 62.34 87 LYS A C 1
ATOM 710 O O . LYS A 1 87 ? -3.868 13.412 11.271 1.00 62.34 87 LYS A O 1
ATOM 715 N N . GLY A 1 88 ? -1.664 13.060 11.348 1.00 53.16 88 GLY A N 1
ATOM 716 C CA . GLY A 1 88 ? -1.296 14.400 11.836 1.00 53.16 88 GLY A CA 1
ATOM 717 C C . GLY A 1 88 ? -1.091 15.487 10.768 1.00 53.16 88 GLY A C 1
ATOM 718 O O . GLY A 1 88 ? -0.785 16.617 11.132 1.00 53.16 88 GLY A O 1
ATOM 719 N N . GLY A 1 89 ? -1.223 15.172 9.471 1.00 43.41 89 GLY A N 1
ATOM 720 C CA . GLY A 1 89 ? -0.877 16.080 8.362 1.00 43.41 89 GLY A CA 1
ATOM 721 C C . GLY A 1 89 ? -2.037 16.490 7.446 1.00 43.41 89 GLY A C 1
ATOM 722 O O . GLY A 1 89 ? -1.808 16.824 6.285 1.00 43.41 89 GLY A O 1
ATOM 723 N N . THR A 1 90 ? -3.287 16.440 7.910 1.00 44.34 90 THR A N 1
ATOM 724 C CA . THR A 1 90 ? -4.497 16.725 7.108 1.00 44.34 90 THR A CA 1
ATOM 725 C C . THR A 1 90 ? -4.749 18.215 6.833 1.00 44.34 90 THR A C 1
ATOM 727 O O . THR A 1 90 ? -5.900 18.639 6.735 1.00 44.34 90 THR A O 1
ATOM 730 N N . GLU A 1 91 ? -3.705 19.027 6.675 1.00 38.00 91 GLU A N 1
ATOM 731 C CA . GLU A 1 91 ? -3.862 20.362 6.078 1.00 38.00 91 GLU A CA 1
ATOM 732 C C . GLU A 1 91 ? -3.966 20.265 4.542 1.00 38.00 91 GLU A C 1
ATOM 734 O O . GLU A 1 91 ? -4.657 21.054 3.908 1.00 38.00 91 GLU A O 1
ATOM 739 N N . LEU A 1 92 ? -3.403 19.212 3.930 1.00 44.25 92 LEU A N 1
ATOM 740 C CA . LEU A 1 92 ? -3.425 19.018 2.471 1.00 44.25 92 LEU A CA 1
ATOM 741 C C . LEU A 1 92 ? -4.683 18.316 1.929 1.00 44.25 92 LEU A C 1
ATOM 743 O O . LEU A 1 92 ? -4.909 18.323 0.726 1.00 44.25 92 LEU A O 1
ATOM 747 N N . ALA A 1 93 ? -5.522 17.722 2.784 1.00 45.59 93 ALA A N 1
ATOM 748 C CA . ALA A 1 93 ? -6.781 17.101 2.351 1.00 45.59 93 ALA A CA 1
ATOM 749 C C . ALA A 1 93 ? -7.918 18.125 2.146 1.00 45.59 93 ALA A C 1
ATOM 751 O O . ALA A 1 93 ? -8.959 17.780 1.593 1.00 45.59 93 ALA A O 1
ATOM 752 N N . GLN A 1 94 ? -7.723 19.379 2.571 1.00 46.09 94 GLN A N 1
ATOM 753 C CA . GLN A 1 94 ? -8.709 20.460 2.437 1.00 46.09 94 GLN A CA 1
ATOM 754 C C . GLN A 1 94 ? -8.685 21.135 1.054 1.00 46.09 94 GLN A C 1
ATOM 756 O O . GLN A 1 94 ? -9.563 21.940 0.759 1.00 46.09 94 GLN A O 1
ATOM 761 N N . SER A 1 95 ? -7.715 20.805 0.192 1.00 39.78 95 SER A N 1
ATOM 762 C CA . SER A 1 95 ? -7.620 21.327 -1.180 1.00 39.78 95 SER A CA 1
ATOM 763 C C . SER A 1 95 ? -8.256 20.421 -2.245 1.00 39.78 95 SER A C 1
ATOM 765 O O . SER A 1 95 ? -8.264 20.788 -3.420 1.00 39.78 95 SER A O 1
ATOM 767 N N . LEU A 1 96 ? -8.821 19.263 -1.871 1.00 41.59 96 LEU A N 1
ATOM 768 C CA . LEU A 1 96 ? -9.645 18.456 -2.778 1.00 41.59 96 LEU A CA 1
ATOM 769 C C . LEU A 1 96 ? -11.112 18.932 -2.716 1.00 41.59 96 LEU A C 1
ATOM 771 O O . LEU A 1 96 ? -11.617 19.132 -1.609 1.00 41.59 96 LEU A O 1
ATOM 775 N N . PRO A 1 97 ? -11.825 19.080 -3.853 1.00 37.97 97 PRO A N 1
ATOM 776 C CA . PRO A 1 97 ? -13.234 19.466 -3.848 1.00 37.97 97 PRO A CA 1
ATOM 777 C C . PRO A 1 97 ? -14.052 18.479 -3.006 1.00 37.97 97 PRO A C 1
ATOM 779 O O . PRO A 1 97 ? -13.957 17.262 -3.166 1.00 37.97 97 PRO A O 1
ATOM 782 N N . SER A 1 98 ? -14.814 19.030 -2.071 1.00 36.34 98 SER A N 1
ATOM 783 C CA . SER A 1 98 ? -15.459 18.351 -0.953 1.00 36.34 98 SER A CA 1
ATOM 784 C C . SER A 1 98 ? -16.546 17.351 -1.371 1.00 36.34 98 SER A C 1
ATOM 786 O O . SER A 1 98 ? -17.559 17.715 -1.963 1.00 36.34 98 SER A O 1
ATOM 788 N N . LEU A 1 99 ? -16.396 16.091 -0.952 1.00 36.62 99 LEU A N 1
ATOM 789 C CA . LEU A 1 99 ? -17.535 15.212 -0.655 1.00 36.62 99 LEU A CA 1
ATOM 790 C C . LEU A 1 99 ? -18.049 15.546 0.764 1.00 36.62 99 LEU A C 1
ATOM 792 O O . LEU A 1 99 ? -17.244 15.895 1.633 1.00 36.62 99 LEU A O 1
ATOM 796 N N . PRO A 1 100 ? -19.371 15.496 1.013 1.00 34.91 100 PRO A N 1
ATOM 797 C CA . PRO A 1 100 ? -19.978 16.056 2.214 1.00 34.91 100 PRO A CA 1
ATOM 798 C C . PRO A 1 100 ? -19.524 15.339 3.492 1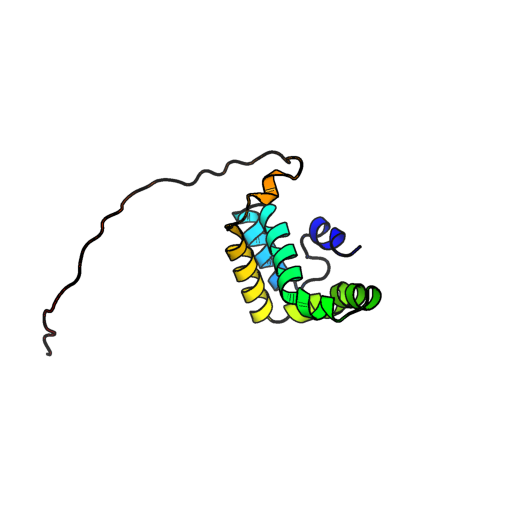.00 34.91 100 PRO A C 1
ATOM 800 O O . PRO A 1 100 ? -19.473 14.114 3.584 1.00 34.91 100 PRO A O 1
ATOM 803 N N . SER A 1 101 ? -19.189 16.165 4.483 1.00 37.97 101 SER A N 1
ATOM 804 C CA . SER A 1 101 ? -18.620 15.810 5.781 1.00 37.97 101 SER A CA 1
ATOM 805 C C . SER A 1 101 ? -19.641 15.107 6.683 1.00 37.97 101 SER A C 1
ATOM 807 O O . SER A 1 101 ? -20.615 15.720 7.122 1.00 37.97 101 SER A O 1
ATOM 809 N N . VAL A 1 102 ? -19.389 13.840 7.024 1.00 37.09 102 VAL A N 1
ATOM 810 C CA . VAL A 1 102 ? -20.022 13.195 8.181 1.00 37.09 102 VAL A CA 1
ATOM 811 C C . VAL A 1 102 ? -19.196 13.544 9.413 1.00 37.09 102 VAL A C 1
ATOM 813 O O . VAL A 1 102 ? -18.094 13.048 9.638 1.00 37.09 102 VAL A O 1
ATOM 816 N N . ARG A 1 103 ? -19.747 14.467 10.196 1.00 35.50 103 ARG A N 1
ATOM 817 C CA . ARG A 1 103 ? -19.255 14.885 11.504 1.00 35.50 103 ARG A CA 1
ATOM 818 C C . ARG A 1 103 ? -19.504 13.746 12.495 1.00 35.50 103 ARG A C 1
ATOM 820 O O . ARG A 1 103 ? -20.643 13.553 12.902 1.00 35.50 103 ARG A O 1
ATOM 827 N N . SER A 1 104 ? -18.465 13.026 12.915 1.00 33.66 104 SER A N 1
ATOM 828 C CA . SER A 1 104 ? -18.552 12.177 14.109 1.00 33.66 104 SER A CA 1
ATOM 829 C C . SER A 1 104 ? -17.808 12.852 15.254 1.00 33.66 104 SER A C 1
ATOM 831 O O . SER A 1 104 ? -16.583 12.978 15.253 1.00 33.66 104 SER A O 1
ATOM 833 N N . GLY A 1 105 ? -18.588 13.394 16.186 1.00 40.09 105 GLY A N 1
ATOM 834 C CA . GLY A 1 105 ? -18.092 13.988 17.414 1.00 40.09 105 GLY A CA 1
ATOM 835 C C . GLY A 1 105 ? -17.580 12.915 18.366 1.00 40.09 105 GLY A C 1
ATOM 836 O O . GLY A 1 105 ? -18.217 11.887 18.570 1.00 40.09 105 GLY A O 1
ATOM 837 N N . SER A 1 106 ? -16.440 13.180 18.994 1.00 32.31 106 SER A N 1
ATOM 838 C CA . SER A 1 106 ? -16.007 12.475 20.201 1.00 32.31 106 SER A CA 1
ATOM 839 C C . SER A 1 106 ? -15.129 13.395 21.051 1.00 32.31 106 SER A C 1
ATOM 841 O O . SER A 1 106 ? -13.911 13.455 20.905 1.00 32.31 106 SER A O 1
ATOM 843 N N . LYS A 1 107 ? -15.776 14.146 21.943 1.00 39.66 107 LYS A N 1
ATOM 844 C CA . LYS A 1 107 ? -15.259 14.575 23.255 1.00 39.66 107 LYS A CA 1
ATOM 845 C C . LYS A 1 107 ? -16.453 14.528 24.212 1.00 39.66 107 LYS A C 1
ATOM 847 O O . LYS A 1 107 ? -17.556 14.836 23.760 1.00 39.66 107 LYS A O 1
ATOM 852 N N . PRO A 1 108 ? -16.281 14.111 25.478 1.00 41.44 108 PRO A N 1
ATOM 853 C CA . PRO A 1 108 ? -15.480 14.828 26.489 1.00 41.44 108 PRO A CA 1
ATOM 854 C C . PRO A 1 108 ? -14.607 13.859 27.331 1.00 41.44 108 PRO A C 1
ATOM 856 O O . PRO A 1 108 ? -14.730 12.656 27.184 1.00 41.44 108 PRO A O 1
ATOM 859 N N . GLY A 1 109 ? -13.673 14.224 28.210 1.00 32.84 109 GLY A N 1
ATOM 860 C CA . GLY A 1 109 ? -13.250 15.473 28.840 1.00 32.84 109 GLY A CA 1
ATOM 861 C C . GLY A 1 109 ? -12.369 15.129 30.065 1.00 32.84 109 GLY A C 1
ATOM 862 O O . GLY A 1 109 ? -12.524 14.053 30.626 1.00 32.84 109 GLY A O 1
ATOM 863 N N . GLY A 1 110 ? -11.477 16.051 30.468 1.00 33.00 110 GLY A N 1
ATOM 864 C CA . GLY A 1 110 ? -10.782 16.088 31.777 1.00 33.00 110 GLY A CA 1
ATOM 865 C C . GLY A 1 110 ? -9.683 15.030 32.000 1.00 33.00 110 GLY A C 1
ATOM 866 O O . GLY A 1 110 ? -9.811 13.902 31.572 1.00 33.00 110 GLY A O 1
ATOM 867 N N . ALA A 1 111 ? -8.549 15.263 32.654 1.00 37.44 111 ALA A N 1
ATOM 868 C CA . ALA A 1 111 ? -8.035 16.404 33.386 1.00 37.44 111 ALA A CA 1
ATOM 869 C C . ALA A 1 111 ? -6.494 16.359 33.349 1.00 37.44 111 ALA A C 1
ATOM 871 O O . ALA A 1 111 ? -5.861 15.312 33.231 1.00 37.44 111 ALA A O 1
ATOM 872 N N . ARG A 1 112 ? -5.904 17.544 33.428 1.00 40.62 112 ARG A N 1
ATOM 873 C CA . ARG A 1 112 ? -4.476 17.839 33.407 1.00 40.62 112 ARG A CA 1
ATOM 874 C C . ARG A 1 112 ? -4.040 18.054 34.854 1.00 40.62 112 ARG A C 1
ATOM 876 O O . ARG A 1 112 ? -4.507 19.018 35.437 1.00 40.62 112 ARG A O 1
ATOM 883 N N . GLN A 1 113 ? -3.103 17.279 35.401 1.00 41.34 113 GLN A N 1
ATOM 884 C CA . GLN A 1 113 ? -2.306 17.774 36.530 1.00 41.34 113 GLN A CA 1
ATOM 885 C C . GLN A 1 113 ? -0.892 17.182 36.530 1.00 41.34 113 GLN A C 1
ATOM 887 O O . GLN A 1 113 ? -0.682 15.975 36.576 1.00 41.34 113 GLN A O 1
ATOM 892 N N . ARG A 1 114 ? 0.076 18.097 36.454 1.00 41.28 114 ARG A N 1
ATOM 893 C CA . ARG A 1 114 ? 1.496 17.903 36.754 1.00 41.28 114 ARG A CA 1
ATOM 894 C C . ARG A 1 114 ? 1.679 17.624 38.249 1.00 41.28 114 ARG A C 1
ATOM 896 O O . ARG A 1 114 ? 1.003 18.282 39.030 1.00 41.28 114 ARG A O 1
ATOM 903 N N . GLN A 1 115 ? 2.665 16.801 38.606 1.00 37.69 115 GLN A N 1
ATOM 904 C CA . GLN A 1 115 ? 3.566 16.906 39.778 1.00 37.69 115 GLN A CA 1
ATOM 905 C C . GLN A 1 115 ? 4.492 15.669 39.724 1.00 37.69 115 GLN A C 1
ATOM 907 O O . GLN A 1 115 ? 4.025 14.567 39.482 1.00 37.69 115 GLN A O 1
ATOM 912 N N . GLY A 1 116 ? 5.817 15.804 39.638 1.00 32.72 116 GLY A N 1
ATOM 913 C CA . GLY A 1 116 ? 6.691 15.996 40.799 1.00 32.72 116 GLY A CA 1
ATOM 914 C C . GLY A 1 116 ? 7.197 14.636 41.324 1.00 32.72 116 GLY A C 1
ATOM 915 O O . GLY A 1 116 ? 6.449 13.905 41.954 1.00 32.72 116 GLY A O 1
ATOM 916 N N . ARG A 1 117 ? 8.461 14.279 41.050 1.00 35.00 117 ARG A N 1
ATOM 917 C CA . ARG A 1 117 ? 9.240 13.258 41.805 1.00 35.00 117 ARG A CA 1
ATOM 918 C C . ARG A 1 117 ? 9.542 13.787 43.229 1.00 35.00 117 ARG A C 1
ATOM 920 O O . ARG A 1 117 ? 9.525 15.010 43.364 1.00 35.00 117 ARG A O 1
ATOM 927 N N . PRO A 1 118 ? 10.141 13.009 44.167 1.00 45.06 118 PRO A N 1
ATOM 928 C CA . PRO A 1 118 ? 10.034 11.590 44.606 1.00 45.06 118 PRO A CA 1
ATOM 929 C C . PRO A 1 118 ? 9.872 11.568 46.179 1.00 45.06 118 PRO A C 1
ATOM 931 O O . PRO A 1 118 ? 9.344 12.565 46.666 1.00 45.06 118 PRO A O 1
ATOM 934 N N . PRO A 1 119 ? 10.345 10.613 47.040 1.00 49.56 119 PRO A N 1
ATOM 935 C CA . PRO A 1 119 ? 10.823 9.220 46.901 1.00 49.56 119 PRO A CA 1
ATOM 936 C C . PRO A 1 119 ? 10.224 8.191 47.924 1.00 49.56 119 PRO A C 1
ATOM 938 O O . PRO A 1 119 ? 9.460 8.541 48.810 1.00 49.56 119 PRO A O 1
ATOM 941 N N . LEU A 1 120 ? 10.658 6.922 47.796 1.00 47.25 120 LEU A N 1
ATOM 942 C CA . LEU A 1 120 ? 10.810 5.849 48.813 1.00 47.25 120 LEU A CA 1
ATOM 943 C C . LEU A 1 120 ? 9.663 5.509 49.798 1.00 47.25 120 LEU A C 1
ATOM 945 O O . LEU A 1 120 ? 9.389 6.260 50.723 1.00 47.25 120 LEU A O 1
ATOM 949 N N . CYS A 1 121 ? 9.200 4.249 49.763 1.00 43.03 121 CYS A N 1
ATOM 950 C CA . CYS A 1 121 ? 8.980 3.438 50.973 1.00 43.03 121 CYS A CA 1
ATOM 951 C C . CYS A 1 121 ? 8.958 1.928 50.652 1.00 43.03 121 CYS A C 1
ATOM 953 O O . CYS A 1 121 ? 8.719 1.513 49.523 1.00 43.03 121 CYS A O 1
ATOM 955 N N . LYS A 1 122 ? 9.343 1.133 51.651 1.00 44.59 122 LYS A N 1
ATOM 956 C CA . LYS A 1 122 ? 10.003 -0.183 51.589 1.00 44.59 122 LYS A CA 1
ATOM 957 C C . LYS A 1 122 ? 9.051 -1.365 51.322 1.00 44.59 122 LYS A C 1
ATOM 959 O O . LYS A 1 122 ? 7.912 -1.357 51.770 1.00 44.59 122 LYS A O 1
ATOM 964 N N . ARG A 1 123 ? 9.571 -2.423 50.677 1.00 41.81 123 ARG A N 1
ATOM 965 C CA . ARG A 1 123 ? 8.989 -3.782 50.693 1.00 41.81 123 ARG A CA 1
ATOM 966 C C . ARG A 1 123 ? 9.036 -4.354 52.118 1.00 41.81 123 ARG A C 1
ATOM 968 O O . ARG A 1 123 ? 10.111 -4.296 52.717 1.00 41.81 123 ARG A O 1
ATOM 975 N N . PRO A 1 124 ? 7.971 -4.992 52.619 1.00 45.41 124 PRO A N 1
ATOM 976 C CA . PRO A 1 124 ? 8.089 -6.034 53.624 1.00 45.41 124 PRO A CA 1
ATOM 977 C C . PRO A 1 124 ? 8.277 -7.385 52.917 1.00 45.41 124 PRO A C 1
ATOM 979 O O . PRO A 1 124 ? 7.464 -7.768 52.076 1.00 45.41 124 PRO A O 1
ATOM 982 N N . SER A 1 125 ? 9.364 -8.084 53.235 1.00 55.59 125 SER A N 1
ATOM 983 C CA . SER A 1 125 ? 9.482 -9.520 52.977 1.00 55.59 125 SER A CA 1
ATOM 984 C C . SER A 1 125 ? 8.776 -10.256 54.114 1.00 55.59 125 SER A C 1
ATOM 986 O O . SER A 1 125 ? 9.042 -9.958 55.279 1.00 55.59 125 SER A O 1
ATOM 988 N N . VAL A 1 126 ? 7.884 -11.175 53.758 1.00 52.34 126 VAL A N 1
ATOM 989 C CA . VAL A 1 126 ? 7.488 -12.308 54.604 1.00 52.34 126 VAL A CA 1
ATOM 990 C C . VAL A 1 126 ? 8.379 -13.477 54.217 1.00 52.34 126 VAL A C 1
ATOM 992 O O . VAL A 1 126 ? 8.639 -13.602 52.996 1.00 52.34 126 VAL A O 1
#

Sequence (126 aa):
MYASQWFLTLFTAKFPLYMVFHIIDLLLCEGISVIFNVALGLLKTTREDLLLTDFEGALKFFRVQLPKRYRSEENAKKLMELACSMKGGTELAQSLPSLPSVRSGSKPGGARQRQGRPPLCKRPSV

pLDDT: mean 73.78, std 22.54, range [32.31, 93.0]

Radius of gyration: 21.09 Å; chains: 1; bounding box: 36×34×72 Å